Protein AF-A0A2P4NZ50-F1 (afdb_monomer_lite)

Secondary structure (DSSP, 8-state):
-HHHHHHHHHHHHHHHHHHHHHHHHHHHHHHHTT--HHHHHHHHHHHHHHHSTT--HHHHHHHHHHHHHHHHHHHHH-GGGGGG--S-HHHHHTS-HHHHHHHHHHHHHHHHHHHHHHTTT-----SHHHHHHHHHHTS--HHHHH--HHHHTT-

Sequence (155 aa):
MFRKAIKVGQEAILYWCYFIEKYDKMIDNFVVDGVKKKTATSMVYQEIKQLLPDITDVNLRQKILRARKLYKLFNTLGIEKIKQVSYSADAISSLSYPQIQNIIDYVNSVTSSHNETVKILHDQSHVTSKINHIFLQKHLNLSQLMIDPTFVAKY

Foldseek 3Di:
DLVVVLVVQLVQLLLLLVLLVVLVVQLVVVVVVVDDSVVSNVVSVVVLCVLVVPDDPVNSVLSNLLSVQSNVLCVLVPSVCSNVDSDGSVVSSVDDPVRSVVVSVVVVVVVVVVCVVCVVPDDDDDPDRVPVVVVVVPDDDSSNSSVPPVPVPPD

pLDDT: mean 80.23, std 21.62, range [32.91, 98.5]

Structure (mmCIF, N/CA/C/O backbone):
data_AF-A0A2P4NZ50-F1
#
_entry.id   AF-A0A2P4NZ50-F1
#
loop_
_atom_site.group_PDB
_atom_site.id
_atom_site.type_symbol
_atom_site.label_atom_id
_atom_site.label_alt_id
_atom_site.label_comp_id
_atom_site.label_asym_id
_atom_site.label_e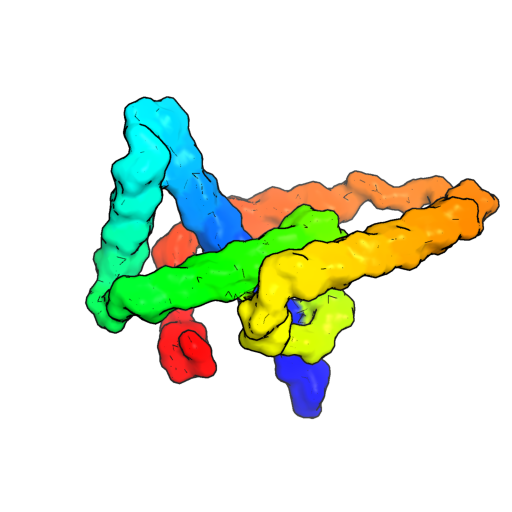ntity_id
_atom_site.label_seq_id
_atom_site.pdbx_PDB_ins_code
_atom_site.Cartn_x
_atom_site.Cartn_y
_atom_site.Cartn_z
_atom_site.occupancy
_atom_site.B_iso_or_equiv
_atom_site.auth_seq_id
_atom_site.auth_comp_id
_atom_site.auth_asym_id
_atom_site.auth_atom_id
_atom_site.pdbx_PDB_model_num
ATOM 1 N N . MET A 1 1 ? 6.934 -15.004 -23.713 1.00 63.47 1 MET A N 1
ATOM 2 C CA . MET A 1 1 ? 6.459 -15.182 -22.319 1.00 63.47 1 MET A CA 1
ATOM 3 C C . MET A 1 1 ? 6.737 -13.972 -21.416 1.00 63.47 1 MET A C 1
ATOM 5 O O . MET A 1 1 ? 5.823 -13.556 -20.718 1.00 63.47 1 MET A O 1
ATOM 9 N N . PHE A 1 2 ? 7.910 -13.329 -21.487 1.00 75.88 2 PHE A N 1
ATOM 10 C CA . PHE A 1 2 ? 8.286 -12.198 -20.611 1.00 75.88 2 PHE A CA 1
ATOM 11 C C . PHE A 1 2 ? 7.359 -10.967 -20.633 1.00 75.88 2 PHE A C 1
ATOM 13 O O . PHE A 1 2 ? 6.970 -10.483 -19.575 1.00 75.88 2 PHE A O 1
ATOM 20 N N . ARG A 1 3 ? 6.927 -10.487 -21.810 1.00 85.62 3 ARG A N 1
ATOM 21 C CA . ARG A 1 3 ? 6.029 -9.311 -21.900 1.00 85.62 3 ARG A CA 1
ATOM 22 C C . ARG A 1 3 ? 4.696 -9.513 -21.171 1.00 85.62 3 ARG A C 1
ATOM 24 O O . ARG A 1 3 ? 4.166 -8.574 -20.589 1.00 85.62 3 ARG A O 1
ATOM 31 N N . LYS A 1 4 ? 4.176 -10.746 -21.175 1.00 87.31 4 LYS A N 1
ATOM 32 C CA . LYS A 1 4 ? 2.935 -11.097 -20.473 1.00 87.31 4 LYS A CA 1
ATOM 33 C C . LYS A 1 4 ? 3.119 -10.995 -18.957 1.00 87.31 4 LYS A C 1
ATOM 35 O O . LYS A 1 4 ? 2.263 -10.432 -18.292 1.00 87.31 4 LYS A O 1
ATOM 40 N N . ALA A 1 5 ? 4.246 -11.479 -18.434 1.00 86.06 5 ALA A N 1
ATOM 41 C CA . ALA A 1 5 ? 4.563 -11.387 -17.009 1.00 86.06 5 ALA A CA 1
ATOM 42 C C . ALA A 1 5 ? 4.733 -9.931 -16.542 1.00 86.06 5 ALA A C 1
ATOM 44 O O . ALA A 1 5 ? 4.209 -9.571 -15.493 1.00 86.06 5 ALA A O 1
ATOM 45 N N . ILE A 1 6 ? 5.389 -9.086 -17.348 1.00 90.00 6 ILE A N 1
ATOM 46 C CA . ILE A 1 6 ? 5.518 -7.649 -17.060 1.00 90.00 6 ILE A CA 1
ATOM 47 C C . ILE A 1 6 ? 4.138 -6.996 -16.974 1.00 90.00 6 ILE A C 1
ATOM 49 O O . ILE A 1 6 ? 3.841 -6.340 -15.982 1.00 90.00 6 ILE A O 1
ATOM 53 N N . LYS A 1 7 ? 3.270 -7.224 -17.967 1.00 90.12 7 LYS A N 1
ATOM 54 C CA . LYS A 1 7 ? 1.918 -6.650 -17.976 1.00 90.12 7 LYS A CA 1
ATOM 55 C C . LYS A 1 7 ? 1.104 -7.067 -16.744 1.00 90.12 7 LYS A C 1
ATOM 57 O O . LYS A 1 7 ? 0.513 -6.212 -16.098 1.00 90.12 7 LYS A O 1
ATOM 62 N N . VAL A 1 8 ? 1.149 -8.347 -16.371 1.00 89.31 8 VAL A N 1
ATOM 63 C CA . VAL A 1 8 ? 0.496 -8.849 -15.147 1.00 89.31 8 VAL A CA 1
ATOM 64 C C . VAL A 1 8 ? 1.065 -8.173 -13.894 1.00 89.31 8 VAL A C 1
ATOM 66 O O . VAL A 1 8 ? 0.315 -7.794 -13.000 1.00 89.31 8 VAL A O 1
ATOM 69 N N . GLY A 1 9 ? 2.385 -7.974 -13.827 1.00 90.62 9 GLY A N 1
ATOM 70 C CA . GLY A 1 9 ? 3.019 -7.247 -12.725 1.00 90.62 9 GLY A CA 1
ATOM 71 C C . GLY A 1 9 ? 2.551 -5.792 -12.628 1.00 90.62 9 GLY A C 1
ATOM 72 O O . GLY A 1 9 ? 2.262 -5.312 -11.535 1.00 90.62 9 GLY A O 1
ATOM 73 N N . GLN A 1 10 ? 2.419 -5.108 -13.764 1.00 93.06 10 GLN A N 1
ATOM 74 C CA . GLN A 1 10 ? 1.923 -3.731 -13.840 1.00 93.06 10 GLN A CA 1
ATOM 75 C C . GLN A 1 10 ? 0.458 -3.625 -13.398 1.00 93.06 10 GLN A C 1
ATOM 77 O O . GLN A 1 10 ? 0.115 -2.742 -12.614 1.00 93.06 10 GLN A O 1
ATOM 82 N N . GLU A 1 11 ? -0.391 -4.554 -13.842 1.00 90.00 11 GLU A N 1
ATOM 83 C CA . GLU A 1 11 ? -1.793 -4.650 -13.414 1.00 90.00 11 GLU A CA 1
ATOM 84 C C . GLU A 1 11 ? -1.901 -4.902 -11.903 1.00 90.00 11 GLU A C 1
ATOM 86 O O . GLU A 1 11 ? -2.686 -4.241 -11.224 1.00 90.00 11 GLU A O 1
ATOM 91 N N . ALA A 1 12 ? -1.049 -5.769 -11.347 1.00 91.75 12 ALA A N 1
ATOM 92 C CA . ALA A 1 12 ? -0.995 -6.014 -9.908 1.00 91.75 12 ALA A CA 1
ATOM 93 C C . ALA A 1 12 ? -0.605 -4.756 -9.112 1.00 91.75 12 ALA A C 1
ATOM 95 O O . ALA A 1 12 ? -1.215 -4.455 -8.087 1.00 91.75 12 ALA A O 1
ATOM 96 N N . ILE A 1 13 ? 0.395 -3.995 -9.569 1.00 94.50 13 ILE A N 1
ATOM 97 C CA . ILE A 1 13 ? 0.795 -2.735 -8.920 1.00 94.50 13 ILE A CA 1
ATOM 98 C C . ILE A 1 13 ? -0.359 -1.728 -8.940 1.00 94.50 13 ILE A C 1
ATOM 100 O O . ILE A 1 13 ? -0.647 -1.100 -7.918 1.00 94.50 13 ILE A O 1
ATOM 104 N N . LEU A 1 14 ? -1.023 -1.590 -10.090 1.00 93.50 14 LEU A N 1
ATOM 105 C CA . LEU A 1 14 ? -2.152 -0.683 -10.265 1.00 93.50 14 LEU A CA 1
ATOM 106 C C . LEU A 1 14 ? -3.310 -1.046 -9.324 1.00 93.50 14 LEU A C 1
ATOM 108 O O . LEU A 1 14 ? -3.837 -0.175 -8.634 1.00 93.50 14 LEU A O 1
ATOM 112 N N . TYR A 1 15 ? -3.642 -2.336 -9.234 1.00 92.44 15 TYR A N 1
ATOM 113 C CA . TYR A 1 15 ? -4.632 -2.856 -8.293 1.00 92.44 15 TYR A CA 1
ATOM 114 C C . TYR A 1 15 ? -4.315 -2.456 -6.846 1.00 92.44 15 TYR A C 1
ATOM 116 O O . TYR A 1 15 ? -5.173 -1.904 -6.159 1.00 92.44 15 TYR A O 1
ATOM 124 N N . TRP A 1 16 ? -3.077 -2.670 -6.386 1.00 93.38 16 TRP A N 1
ATOM 125 C CA . TRP A 1 16 ? -2.689 -2.322 -5.017 1.00 93.38 16 TRP A CA 1
ATOM 126 C C . TRP A 1 16 ? -2.806 -0.821 -4.734 1.00 93.38 16 TRP A C 1
ATOM 128 O O . TRP A 1 16 ? -3.213 -0.448 -3.634 1.00 93.38 16 TRP A O 1
ATOM 138 N N . CYS A 1 17 ? -2.482 0.031 -5.712 1.00 94.62 17 CYS A N 1
ATOM 139 C CA . CYS A 1 17 ? -2.640 1.479 -5.581 1.00 94.62 17 CYS A CA 1
ATOM 140 C C . CYS A 1 17 ? -4.117 1.867 -5.417 1.00 94.62 17 CYS A C 1
ATOM 142 O O . CYS A 1 17 ? -4.447 2.615 -4.499 1.00 94.62 17 CYS A O 1
ATOM 144 N N . TYR A 1 18 ? -5.012 1.309 -6.236 1.00 90.75 18 TYR A N 1
ATOM 145 C CA . TYR A 1 18 ? -6.449 1.577 -6.118 1.00 90.75 18 TYR A CA 1
ATOM 146 C C . TYR A 1 18 ? -7.061 1.019 -4.836 1.00 90.75 18 TYR A C 1
ATOM 148 O O . TYR A 1 18 ? -7.901 1.673 -4.220 1.00 90.75 18 TYR A O 1
ATOM 156 N N . PHE A 1 19 ? -6.634 -0.173 -4.413 1.00 90.75 19 PHE A N 1
ATOM 157 C CA . PHE A 1 19 ? -7.095 -0.781 -3.170 1.00 90.75 19 PHE A CA 1
ATOM 158 C C . PHE A 1 19 ? -6.850 0.146 -1.974 1.00 90.75 19 PHE A C 1
ATOM 160 O O . PHE A 1 19 ? -7.783 0.423 -1.221 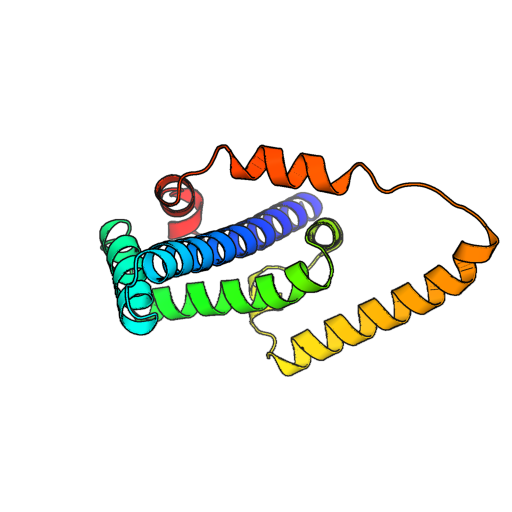1.00 90.75 19 PHE A O 1
ATOM 167 N N . ILE A 1 20 ? -5.623 0.654 -1.808 1.00 95.38 20 ILE A N 1
ATOM 168 C CA . ILE A 1 20 ? -5.306 1.495 -0.647 1.00 95.38 20 ILE A CA 1
ATOM 169 C C . ILE A 1 20 ? -5.913 2.892 -0.749 1.00 95.38 20 ILE A C 1
ATOM 171 O O . ILE A 1 20 ? -6.394 3.401 0.256 1.00 95.38 20 ILE A O 1
ATOM 175 N N . GLU A 1 21 ? -5.978 3.477 -1.949 1.00 92.88 21 GLU A N 1
ATOM 176 C CA . GLU A 1 21 ? -6.669 4.752 -2.163 1.00 92.88 21 GLU A CA 1
ATOM 177 C C . GLU A 1 21 ? -8.138 4.647 -1.731 1.00 92.88 21 GLU A C 1
ATOM 179 O O . GLU A 1 21 ? -8.664 5.523 -1.046 1.00 92.88 21 GLU A O 1
ATOM 184 N N . LYS A 1 22 ? -8.805 3.546 -2.095 1.00 90.31 22 LYS A N 1
ATOM 185 C CA . LYS A 1 22 ? -10.196 3.314 -1.715 1.00 90.31 22 LYS A CA 1
ATOM 186 C C . LYS A 1 22 ? -10.360 3.020 -0.225 1.00 90.31 22 LYS A C 1
ATOM 188 O O . LYS A 1 22 ? -11.298 3.529 0.382 1.00 90.31 22 LYS A O 1
ATOM 193 N N . TYR A 1 23 ? -9.455 2.231 0.350 1.00 93.00 23 TYR A N 1
ATOM 194 C CA . TYR A 1 23 ? -9.405 1.965 1.788 1.00 93.00 23 TYR A CA 1
ATOM 195 C C . TYR A 1 23 ? -9.304 3.269 2.590 1.00 93.00 23 TYR A C 1
ATOM 197 O O . TYR A 1 23 ? -10.105 3.497 3.494 1.00 93.00 23 TYR A O 1
ATOM 205 N N . ASP A 1 24 ? -8.369 4.150 2.225 1.00 95.19 24 ASP A N 1
ATOM 206 C CA . ASP A 1 24 ? -8.164 5.422 2.917 1.00 95.19 24 ASP A CA 1
ATOM 207 C C . ASP A 1 24 ? -9.358 6.377 2.695 1.00 95.19 24 ASP A C 1
ATOM 209 O O . ASP A 1 24 ? -9.862 6.936 3.667 1.00 95.19 24 ASP A O 1
ATOM 213 N N . LYS A 1 25 ? -9.920 6.469 1.476 1.00 94.81 25 LYS A N 1
ATOM 214 C CA . LYS A 1 25 ? -11.151 7.251 1.214 1.00 94.81 25 LYS A CA 1
ATOM 215 C C . LYS A 1 25 ? -12.337 6.801 2.059 1.00 94.81 25 LYS A C 1
ATOM 217 O O . LYS A 1 25 ? -13.125 7.622 2.511 1.00 94.81 25 LYS A O 1
ATOM 222 N N . MET A 1 26 ? -12.487 5.496 2.261 1.00 95.00 26 MET A N 1
ATOM 223 C CA . MET A 1 26 ? -13.566 4.973 3.086 1.00 95.00 26 MET A CA 1
ATOM 224 C C . MET A 1 26 ? -13.398 5.370 4.556 1.00 95.00 26 MET A C 1
ATOM 226 O O . MET A 1 26 ? -14.374 5.734 5.208 1.00 95.00 26 MET A O 1
ATOM 230 N N . ILE A 1 27 ? -12.162 5.355 5.064 1.00 95.75 27 ILE A N 1
ATOM 231 C CA . ILE A 1 27 ? -11.849 5.869 6.402 1.00 95.75 27 ILE A CA 1
ATOM 232 C C . ILE A 1 27 ? -12.190 7.356 6.483 1.00 95.75 27 ILE A C 1
ATOM 234 O O . ILE A 1 27 ? -12.824 7.775 7.449 1.00 95.75 27 ILE A O 1
ATOM 238 N N . ASP A 1 28 ? -11.790 8.135 5.481 1.00 96.38 28 ASP A N 1
ATOM 239 C CA . ASP A 1 28 ? -12.027 9.576 5.449 1.00 96.38 28 ASP A CA 1
ATOM 240 C C . ASP A 1 28 ? -13.523 9.911 5.412 1.00 96.38 28 ASP A C 1
ATOM 242 O O . ASP A 1 28 ? -13.941 10.819 6.123 1.00 96.38 28 ASP A O 1
ATOM 246 N N . ASN A 1 29 ? -14.348 9.140 4.694 1.00 95.12 29 ASN A N 1
ATOM 247 C CA . ASN A 1 29 ? -15.807 9.307 4.702 1.00 95.12 29 ASN A CA 1
ATOM 248 C C . ASN A 1 29 ? -16.385 9.183 6.121 1.00 95.12 29 ASN A C 1
ATOM 250 O O . ASN A 1 29 ? -17.084 10.081 6.580 1.00 95.12 29 ASN A O 1
ATOM 254 N N . PHE A 1 30 ? -16.018 8.134 6.867 1.00 94.88 30 PHE A N 1
ATOM 255 C CA . PHE A 1 30 ? -16.449 8.003 8.263 1.00 94.88 30 PHE A CA 1
ATOM 256 C C . PHE A 1 30 ? -15.935 9.150 9.143 1.00 94.88 30 PHE A C 1
ATOM 258 O O . PHE A 1 30 ? -16.622 9.581 10.068 1.00 94.88 30 PHE A O 1
ATOM 265 N N . VAL A 1 31 ? -14.721 9.644 8.885 1.00 97.44 31 VAL A N 1
ATOM 266 C CA . VAL A 1 31 ? -14.162 10.783 9.626 1.00 97.44 31 VAL A CA 1
ATOM 267 C C . VAL A 1 31 ? -14.939 12.068 9.350 1.00 97.44 31 VAL A C 1
ATOM 269 O O . VAL A 1 31 ? -15.202 12.819 10.289 1.00 97.44 31 VAL A O 1
ATOM 272 N N . VAL A 1 32 ? -15.339 12.304 8.099 1.00 96.75 32 VAL A N 1
ATOM 273 C CA . VAL A 1 32 ? -16.209 13.423 7.706 1.00 96.75 32 VAL A CA 1
ATOM 274 C C . VAL A 1 32 ? -17.567 13.332 8.408 1.00 96.75 32 VAL A C 1
ATOM 276 O O . VAL A 1 32 ? -18.067 14.350 8.880 1.00 96.75 32 VAL A O 1
ATOM 279 N N . ASP A 1 33 ? -18.092 12.121 8.598 1.00 95.81 33 ASP A N 1
ATOM 280 C CA . ASP A 1 33 ? -19.328 11.859 9.351 1.00 95.81 33 ASP A CA 1
ATOM 281 C C . ASP A 1 33 ? -19.161 11.986 10.885 1.00 95.81 33 ASP A C 1
ATOM 283 O O . ASP A 1 33 ? -20.072 11.682 11.657 1.00 95.81 33 ASP A O 1
ATOM 287 N N . GLY A 1 34 ? -17.994 12.434 11.363 1.00 96.88 34 GLY A N 1
ATOM 288 C CA . GLY A 1 34 ? -17.716 12.698 12.778 1.00 96.88 34 GLY A CA 1
ATOM 289 C C . GLY A 1 34 ? -17.152 11.506 13.558 1.00 96.88 34 GLY A C 1
ATOM 290 O O . GLY A 1 34 ? -16.929 11.604 14.770 1.00 96.88 34 GLY A O 1
ATOM 291 N N . VAL A 1 35 ? -16.868 10.379 12.900 1.00 97.62 35 VAL A N 1
ATOM 292 C CA . VAL A 1 35 ? -16.239 9.220 13.546 1.00 97.62 35 VAL A CA 1
ATOM 293 C C . VAL A 1 35 ? -14.753 9.495 13.784 1.00 97.62 35 VAL A C 1
ATOM 295 O O . VAL A 1 35 ? -14.004 9.904 12.900 1.00 97.62 35 VAL A O 1
ATOM 298 N N . LYS A 1 36 ? -14.254 9.203 14.990 1.00 98.06 36 LYS A N 1
ATOM 299 C CA . LYS A 1 36 ? -12.814 9.316 15.285 1.00 98.06 36 LYS A CA 1
ATOM 300 C C . LYS A 1 36 ? -12.005 8.438 14.324 1.00 98.06 36 LYS A C 1
ATOM 302 O O . LYS A 1 36 ? -12.295 7.251 14.195 1.00 98.06 36 LYS A O 1
ATOM 307 N N . LYS A 1 37 ? -10.912 8.962 13.753 1.00 97.12 37 LYS A N 1
ATOM 308 C CA . LYS A 1 37 ? -10.065 8.253 12.767 1.00 97.12 37 LYS A CA 1
ATOM 309 C C . LYS A 1 37 ? -9.667 6.830 13.173 1.00 97.12 37 LYS A C 1
ATOM 311 O O . LYS A 1 37 ? -9.699 5.922 12.346 1.00 97.12 37 LYS A O 1
ATOM 316 N N . LYS A 1 38 ? -9.320 6.609 14.448 1.00 97.50 38 LYS A N 1
ATOM 317 C CA . LYS A 1 38 ? -8.999 5.268 14.974 1.00 97.50 38 LYS A CA 1
ATOM 318 C C . LYS A 1 38 ? -10.192 4.309 14.859 1.00 97.50 38 LYS A C 1
ATOM 320 O O . LYS A 1 38 ? -10.013 3.167 14.445 1.00 97.50 38 LYS A O 1
ATOM 325 N N . THR A 1 39 ? -11.389 4.779 15.198 1.00 97.56 39 THR A N 1
ATOM 326 C CA . THR A 1 39 ? -12.638 4.017 15.092 1.00 97.56 39 THR A CA 1
ATOM 327 C C . THR A 1 39 ? -13.004 3.770 13.631 1.00 97.56 39 THR A C 1
ATOM 329 O O . THR A 1 39 ? -13.221 2.621 13.271 1.00 97.56 39 THR A O 1
ATOM 332 N N . ALA A 1 40 ? -12.952 4.797 12.778 1.00 98.00 40 ALA A N 1
ATOM 333 C CA . ALA A 1 40 ? -13.181 4.673 11.335 1.00 98.00 40 ALA A CA 1
ATOM 334 C C . ALA A 1 40 ? -12.250 3.630 10.692 1.00 98.00 40 ALA A C 1
ATOM 336 O O . ALA A 1 40 ? -12.698 2.737 9.979 1.00 98.00 40 ALA A O 1
ATOM 337 N N . THR A 1 41 ? -10.957 3.671 11.033 1.00 96.56 41 THR A N 1
ATOM 338 C CA . THR A 1 41 ? -9.977 2.665 10.585 1.00 96.56 41 THR A CA 1
ATOM 339 C C . THR A 1 41 ? -10.382 1.258 11.022 1.00 96.56 41 THR A C 1
ATOM 341 O O . THR A 1 41 ? -10.307 0.326 10.228 1.00 96.56 41 THR A O 1
ATOM 344 N N . SER A 1 42 ? -10.820 1.091 12.275 1.00 96.62 42 SER A N 1
ATOM 345 C CA . SER A 1 42 ? -11.278 -0.206 12.781 1.00 96.62 42 SER A CA 1
ATOM 346 C C . SER A 1 42 ? -12.537 -0.690 12.061 1.00 96.62 42 SER A C 1
ATOM 348 O O . SER A 1 42 ? -12.635 -1.880 11.792 1.00 96.62 42 SER A O 1
ATOM 350 N N . MET A 1 43 ? -13.479 0.201 11.742 1.00 96.12 43 MET A N 1
ATOM 351 C CA . MET A 1 43 ? -14.715 -0.144 11.029 1.00 96.12 43 MET A CA 1
ATOM 352 C C . MET A 1 43 ? -14.416 -0.665 9.621 1.00 96.12 43 MET A C 1
ATOM 354 O O . MET A 1 43 ? -14.804 -1.785 9.305 1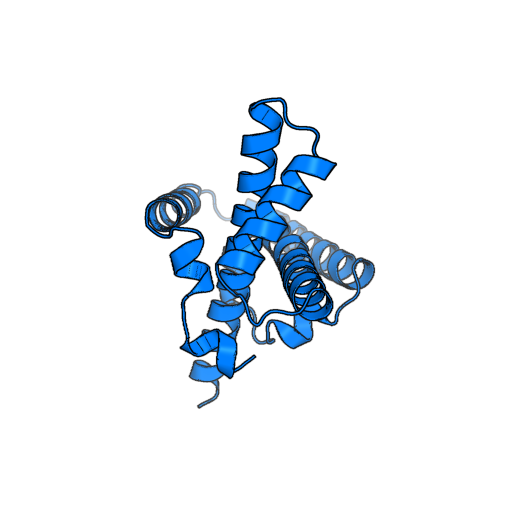.00 96.12 43 MET A O 1
ATOM 358 N N . VAL A 1 44 ? -13.631 0.075 8.829 1.00 94.94 44 VAL A N 1
ATOM 359 C CA . VAL A 1 44 ? -13.218 -0.359 7.478 1.00 94.94 44 VAL A CA 1
ATOM 360 C C . VAL A 1 44 ? -12.441 -1.676 7.533 1.00 94.94 44 VAL A C 1
ATOM 362 O O . VAL A 1 44 ? -12.641 -2.571 6.715 1.00 94.94 44 VAL A O 1
ATOM 365 N N . TYR A 1 45 ? -11.572 -1.832 8.532 1.00 94.06 45 TYR A N 1
ATOM 366 C CA . TYR A 1 45 ? -10.819 -3.065 8.732 1.00 94.06 45 TYR A CA 1
ATOM 367 C C . TYR A 1 45 ? -11.729 -4.269 9.044 1.00 94.06 45 TYR A C 1
ATOM 369 O O . TYR A 1 45 ? -11.491 -5.357 8.522 1.00 94.06 45 TYR A O 1
ATOM 377 N N . GLN A 1 46 ? -12.778 -4.098 9.859 1.00 93.12 46 GLN A N 1
ATOM 378 C CA . GLN A 1 46 ? -13.751 -5.167 10.123 1.00 93.12 46 GLN A CA 1
ATOM 379 C C . GLN A 1 46 ? -14.617 -5.479 8.903 1.00 93.12 46 GLN A C 1
ATOM 381 O O . GLN A 1 46 ? -14.865 -6.650 8.639 1.00 93.12 46 GLN A O 1
ATOM 386 N N . GLU A 1 47 ? -15.026 -4.472 8.133 1.00 91.81 47 GLU A N 1
ATOM 387 C CA . GLU A 1 47 ? -15.779 -4.684 6.893 1.00 91.81 47 GLU A CA 1
ATOM 388 C C . GLU A 1 47 ? -14.982 -5.536 5.899 1.00 91.81 47 GLU A C 1
ATOM 390 O O . GLU A 1 47 ? -15.495 -6.497 5.330 1.00 91.81 47 GLU A O 1
ATOM 395 N N . ILE A 1 48 ? -13.678 -5.276 5.785 1.00 89.19 48 ILE A N 1
ATOM 396 C CA . ILE A 1 48 ? -12.784 -6.109 4.981 1.00 89.19 48 ILE A CA 1
ATOM 397 C C . ILE A 1 48 ? -12.744 -7.559 5.472 1.00 89.19 48 ILE A C 1
ATOM 399 O O . ILE A 1 48 ? -12.792 -8.480 4.658 1.00 89.19 48 ILE A O 1
ATOM 403 N N . LYS A 1 49 ? -12.665 -7.777 6.789 1.00 88.06 49 LYS A N 1
ATOM 404 C CA . LYS A 1 49 ? -12.671 -9.130 7.367 1.00 88.06 49 LYS A CA 1
ATOM 405 C C . LYS A 1 49 ? -14.007 -9.841 7.172 1.00 88.06 49 LYS A C 1
ATOM 407 O O . LYS A 1 49 ? -14.011 -11.049 6.992 1.00 88.06 49 LYS A O 1
ATOM 412 N N . GLN A 1 50 ? -15.125 -9.120 7.172 1.00 89.25 50 GLN A N 1
ATOM 413 C CA . GLN A 1 50 ? -16.435 -9.702 6.866 1.00 89.25 50 GLN A CA 1
ATOM 414 C C . GLN A 1 50 ? -16.528 -10.158 5.406 1.00 89.25 50 GLN A C 1
ATOM 416 O O . GLN A 1 50 ? -17.123 -11.195 5.127 1.00 89.25 50 GLN A O 1
ATOM 421 N N . LEU A 1 51 ? -15.913 -9.413 4.483 1.00 87.31 51 LEU A N 1
ATOM 422 C CA . LEU A 1 51 ? -15.845 -9.782 3.066 1.00 87.31 51 LEU A CA 1
ATOM 423 C C . LEU A 1 51 ? -14.864 -10.934 2.793 1.00 87.31 51 LEU A C 1
ATOM 425 O O . LEU A 1 51 ? -15.036 -11.659 1.817 1.00 87.31 51 LEU A O 1
ATOM 429 N N . LEU A 1 52 ? -13.839 -11.094 3.634 1.00 86.81 52 LEU A N 1
ATOM 430 C CA . LEU A 1 52 ? -12.799 -12.119 3.521 1.00 86.81 52 LEU A CA 1
ATOM 431 C C . LEU A 1 52 ? -12.645 -12.859 4.860 1.00 86.81 52 LEU A C 1
ATOM 433 O O . LEU A 1 52 ? -11.651 -12.642 5.553 1.00 86.81 52 LEU A O 1
ATOM 437 N N . PRO A 1 53 ? -13.602 -13.721 5.247 1.00 81.94 53 PRO A N 1
ATOM 438 C CA . PRO A 1 53 ? -13.639 -14.314 6.587 1.00 81.94 53 PRO A CA 1
ATOM 439 C C . PRO A 1 53 ? -12.388 -15.134 6.936 1.00 81.94 53 PRO A C 1
ATOM 441 O O . PRO A 1 53 ? -12.004 -15.194 8.103 1.00 81.94 53 PRO 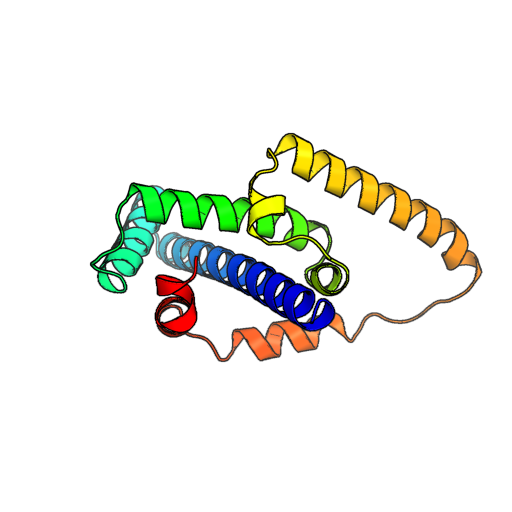A O 1
ATOM 444 N N . ASP A 1 54 ? -11.702 -15.684 5.932 1.00 89.44 54 ASP A N 1
ATOM 445 C CA . ASP A 1 54 ? -10.485 -16.483 6.113 1.00 89.44 54 ASP A CA 1
ATOM 446 C C . ASP A 1 54 ? -9.201 -15.637 6.252 1.00 89.44 54 ASP A C 1
ATOM 448 O O . ASP A 1 54 ? -8.114 -16.173 6.486 1.00 89.44 54 ASP A O 1
ATOM 452 N N . ILE A 1 55 ? -9.275 -14.305 6.100 1.00 88.19 55 ILE A N 1
ATOM 453 C CA . ILE A 1 55 ? -8.089 -13.449 6.203 1.00 88.19 55 ILE A CA 1
ATOM 454 C C . ILE A 1 55 ? -7.660 -13.265 7.664 1.00 88.19 55 ILE A C 1
ATOM 456 O O . ILE A 1 55 ? -8.395 -12.761 8.516 1.00 88.19 55 ILE A O 1
ATOM 460 N N . THR A 1 56 ? -6.409 -13.613 7.959 1.00 92.25 56 THR A N 1
ATOM 461 C CA . THR A 1 56 ? -5.824 -13.346 9.277 1.00 92.25 56 THR A CA 1
ATOM 462 C C . THR A 1 56 ? -5.477 -11.865 9.437 1.00 92.25 56 THR A C 1
ATOM 464 O O . THR A 1 56 ? -5.181 -11.157 8.469 1.00 92.25 56 THR A O 1
ATOM 467 N N . ASP A 1 57 ? -5.431 -11.389 10.683 1.00 91.94 57 ASP A N 1
ATOM 468 C CA . ASP A 1 57 ? -5.041 -10.006 10.974 1.00 91.94 57 ASP A CA 1
ATOM 469 C C . ASP A 1 57 ? -3.619 -9.672 10.509 1.00 91.94 57 ASP A C 1
ATOM 471 O O . ASP A 1 57 ? -3.346 -8.563 10.046 1.00 91.94 57 ASP A O 1
ATOM 475 N N . VAL A 1 58 ? -2.704 -10.638 10.606 1.00 92.94 58 VAL A N 1
ATOM 476 C CA . VAL A 1 58 ? -1.321 -10.486 10.139 1.00 92.94 58 VAL A CA 1
ATOM 477 C C . VAL A 1 58 ? -1.295 -10.308 8.622 1.00 92.94 58 VAL A C 1
ATOM 479 O O . VAL A 1 58 ? -0.680 -9.357 8.132 1.00 92.94 58 VAL A O 1
ATOM 482 N N . ASN A 1 59 ? -2.020 -11.152 7.885 1.00 91.19 59 ASN A N 1
ATOM 483 C CA . ASN A 1 59 ? -2.061 -11.103 6.425 1.00 91.19 59 ASN A CA 1
ATOM 484 C C . ASN A 1 59 ? -2.703 -9.804 5.926 1.00 91.19 59 ASN A C 1
ATOM 486 O O . ASN A 1 59 ? -2.183 -9.169 5.007 1.00 91.19 59 ASN A O 1
ATOM 490 N N . LEU A 1 60 ? -3.795 -9.359 6.555 1.00 91.94 60 LEU A N 1
ATOM 491 C CA . LEU A 1 60 ? -4.449 -8.102 6.193 1.00 91.94 60 LEU A CA 1
ATOM 492 C C . LEU A 1 60 ? -3.528 -6.897 6.430 1.00 91.94 60 LEU A C 1
ATOM 494 O O . LEU A 1 60 ? -3.363 -6.054 5.544 1.00 91.94 60 LEU A O 1
ATOM 498 N N . ARG A 1 61 ? -2.849 -6.839 7.583 1.00 94.44 61 ARG A N 1
ATOM 499 C CA . ARG A 1 61 ? -1.852 -5.792 7.868 1.00 94.44 61 ARG A CA 1
ATOM 500 C C . ARG A 1 61 ? -0.721 -5.784 6.842 1.00 94.44 61 ARG A C 1
ATOM 502 O O . ARG A 1 61 ? -0.315 -4.708 6.404 1.00 94.44 61 ARG A O 1
ATOM 509 N N . GLN A 1 62 ? -0.233 -6.954 6.435 1.00 92.50 62 GLN A N 1
ATOM 510 C CA . GLN A 1 62 ? 0.805 -7.077 5.410 1.00 92.50 62 GLN A CA 1
ATOM 511 C C . GLN A 1 62 ? 0.320 -6.601 4.035 1.00 92.50 62 GLN A C 1
ATOM 513 O O . GLN A 1 62 ? 1.033 -5.837 3.383 1.00 92.50 62 GLN A O 1
ATOM 518 N N . LYS A 1 63 ? -0.896 -6.974 3.612 1.00 92.50 63 LYS A N 1
ATOM 519 C CA . LYS A 1 63 ? -1.491 -6.508 2.346 1.00 92.50 63 LYS A CA 1
ATOM 520 C C . LYS A 1 63 ? -1.676 -4.983 2.340 1.00 92.50 63 LYS A C 1
ATOM 522 O O . LYS A 1 63 ? -1.267 -4.331 1.381 1.00 92.50 63 LYS A O 1
ATOM 527 N N . ILE A 1 64 ? -2.165 -4.392 3.436 1.00 95.56 64 ILE A N 1
ATOM 528 C CA . ILE A 1 64 ? -2.263 -2.927 3.596 1.00 95.56 64 ILE A CA 1
ATOM 529 C C . ILE A 1 64 ? -0.874 -2.270 3.535 1.00 95.56 64 ILE A C 1
ATOM 531 O O . ILE A 1 64 ? -0.698 -1.259 2.856 1.00 95.56 64 ILE A O 1
ATOM 535 N N . LEU A 1 65 ? 0.134 -2.835 4.208 1.00 96.31 65 LEU A N 1
ATOM 536 C CA . LEU A 1 65 ? 1.498 -2.297 4.190 1.00 96.31 65 LEU A CA 1
ATOM 537 C C . LEU A 1 65 ? 2.123 -2.350 2.789 1.00 96.31 65 LEU A C 1
ATOM 539 O O . LEU A 1 65 ? 2.726 -1.367 2.354 1.00 96.31 65 LEU A O 1
ATOM 543 N N . ARG A 1 66 ? 1.958 -3.470 2.074 1.00 95.94 66 ARG A N 1
ATOM 544 C CA . ARG A 1 66 ? 2.375 -3.615 0.671 1.00 95.94 66 ARG A CA 1
ATOM 545 C C . ARG A 1 66 ? 1.731 -2.531 -0.187 1.00 95.94 66 ARG A C 1
ATOM 547 O O . ARG A 1 66 ? 2.438 -1.828 -0.907 1.00 95.94 66 ARG A O 1
ATOM 554 N N . ALA A 1 67 ? 0.416 -2.372 -0.075 1.00 96.50 67 ALA A N 1
ATOM 555 C CA . ALA A 1 67 ? -0.330 -1.404 -0.861 1.00 96.50 67 ALA A CA 1
ATOM 556 C C . ALA A 1 67 ? 0.118 0.039 -0.576 1.00 96.50 67 ALA A C 1
ATOM 558 O O . ALA A 1 67 ? 0.379 0.791 -1.511 1.00 96.50 67 ALA A O 1
ATOM 559 N N . ARG A 1 68 ? 0.339 0.402 0.697 1.00 97.81 68 ARG A N 1
ATOM 560 C CA . ARG A 1 68 ? 0.859 1.728 1.087 1.00 97.81 68 ARG A CA 1
ATOM 561 C C . ARG A 1 68 ? 2.225 2.048 0.491 1.00 97.81 68 ARG A C 1
ATOM 563 O O . ARG A 1 68 ? 2.449 3.181 0.075 1.00 97.81 68 ARG A O 1
ATOM 570 N N . LYS A 1 69 ? 3.139 1.077 0.430 1.00 98.12 69 LYS A N 1
ATOM 571 C CA . LYS A 1 69 ? 4.464 1.279 -0.179 1.00 98.12 69 LYS A CA 1
ATOM 572 C C . LYS A 1 69 ? 4.367 1.551 -1.679 1.00 98.12 69 LYS A C 1
ATOM 574 O O . LYS A 1 69 ? 4.980 2.499 -2.165 1.00 98.12 69 LYS A O 1
ATOM 579 N N . LEU A 1 70 ? 3.579 0.745 -2.391 1.00 98.00 70 LEU A N 1
ATOM 580 C CA . LEU A 1 70 ? 3.351 0.915 -3.829 1.00 98.00 70 LEU A CA 1
ATOM 581 C C . LEU A 1 70 ? 2.671 2.254 -4.117 1.00 98.00 70 LEU A C 1
ATOM 583 O O . LEU A 1 70 ? 3.142 3.016 -4.958 1.00 98.00 70 LEU A O 1
ATOM 587 N N . TYR A 1 71 ? 1.630 2.583 -3.355 1.00 97.56 71 TYR A N 1
ATOM 588 C CA . TYR A 1 71 ? 0.929 3.850 -3.495 1.00 97.56 71 TYR A CA 1
ATOM 589 C C . TYR A 1 71 ? 1.826 5.045 -3.189 1.00 97.56 71 TYR A C 1
ATOM 591 O O . TYR A 1 71 ? 1.830 5.987 -3.968 1.00 97.56 71 TYR A O 1
ATOM 599 N N . LYS A 1 72 ? 2.665 5.007 -2.143 1.00 97.75 72 LYS A N 1
ATOM 600 C CA . LYS A 1 72 ? 3.629 6.091 -1.882 1.00 97.75 72 LYS A CA 1
ATOM 601 C C . LYS A 1 72 ? 4.493 6.379 -3.113 1.00 97.75 72 LYS A C 1
ATOM 603 O O . LYS A 1 72 ? 4.668 7.541 -3.477 1.00 97.75 72 LYS A O 1
ATOM 608 N N . LEU A 1 73 ? 5.024 5.331 -3.742 1.00 98.19 73 LEU A N 1
ATOM 609 C CA . LEU A 1 73 ? 5.875 5.466 -4.920 1.00 98.19 73 LEU A CA 1
ATOM 610 C C . LEU A 1 73 ? 5.102 6.067 -6.102 1.00 98.19 73 LEU A C 1
ATOM 612 O O . LEU A 1 73 ? 5.499 7.100 -6.638 1.00 98.19 73 LEU A O 1
ATOM 616 N N . PHE A 1 74 ? 3.984 5.452 -6.492 1.00 97.00 74 PHE A N 1
ATOM 617 C CA . PHE A 1 74 ? 3.300 5.804 -7.740 1.00 97.00 74 PHE A CA 1
ATOM 618 C C . PHE A 1 74 ? 2.311 6.965 -7.621 1.00 97.00 74 PHE A C 1
ATOM 620 O O . PHE A 1 74 ? 2.088 7.654 -8.608 1.00 97.00 74 PHE A O 1
ATOM 627 N N . ASN A 1 75 ? 1.780 7.262 -6.435 1.00 95.56 75 ASN A N 1
ATOM 628 C CA . ASN A 1 75 ? 1.034 8.501 -6.207 1.00 95.56 75 ASN A CA 1
ATOM 629 C C . ASN A 1 75 ? 1.948 9.731 -6.315 1.00 95.56 75 ASN A C 1
ATOM 631 O O . ASN A 1 75 ? 1.498 10.796 -6.720 1.00 95.56 75 ASN A O 1
ATOM 635 N N . THR A 1 76 ? 3.236 9.582 -5.980 1.00 95.44 76 THR A N 1
ATOM 636 C CA . THR A 1 76 ? 4.211 10.678 -6.085 1.00 95.44 76 THR A CA 1
ATOM 637 C C . THR A 1 76 ? 4.782 10.806 -7.496 1.00 95.44 76 THR A C 1
ATOM 639 O O . THR A 1 76 ? 4.908 11.913 -8.004 1.00 95.44 76 THR A O 1
ATOM 642 N N . LEU A 1 77 ? 5.124 9.685 -8.140 1.00 94.69 77 LEU A N 1
ATOM 643 C CA . LEU A 1 77 ? 5.715 9.685 -9.487 1.00 94.69 77 LEU A CA 1
ATOM 644 C C . LEU A 1 77 ? 4.697 9.787 -10.630 1.00 94.69 77 LEU A C 1
ATOM 646 O O . LEU A 1 77 ? 5.096 10.049 -11.765 1.00 94.69 77 LEU A O 1
ATOM 650 N N . GLY A 1 78 ? 3.420 9.540 -10.346 1.00 94.19 78 GLY A N 1
ATOM 651 C CA . GLY A 1 78 ? 2.365 9.382 -11.340 1.00 94.19 78 GLY A CA 1
ATOM 652 C C . GLY A 1 78 ? 2.069 7.909 -11.635 1.00 94.19 78 GLY A C 1
ATOM 653 O O . GLY A 1 78 ? 2.958 7.104 -11.934 1.00 94.19 78 GLY A O 1
ATOM 654 N N . ILE A 1 79 ? 0.787 7.545 -11.575 1.00 91.44 79 ILE A N 1
ATOM 655 C CA . ILE A 1 79 ? 0.291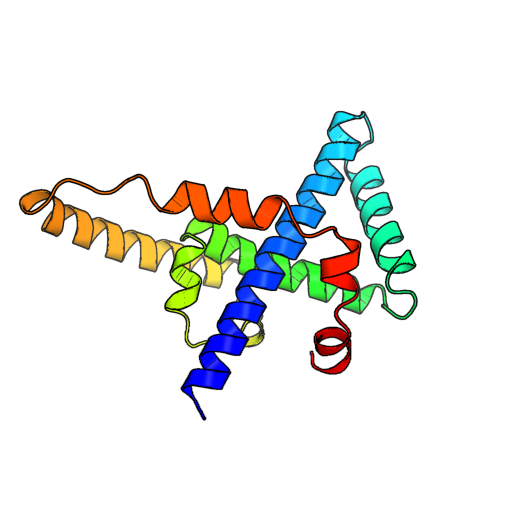 6.186 -11.845 1.00 91.44 79 ILE A CA 1
ATOM 656 C C . ILE A 1 79 ? 0.645 5.746 -13.275 1.00 91.44 79 ILE A C 1
ATOM 658 O O . ILE A 1 79 ? 0.913 4.572 -13.530 1.00 91.44 79 ILE A O 1
ATOM 662 N N . GLU A 1 80 ? 0.745 6.682 -14.221 1.00 92.19 80 GLU A N 1
ATOM 663 C CA . GLU A 1 80 ? 1.153 6.412 -15.598 1.00 92.19 80 GLU A CA 1
ATOM 664 C C . GLU A 1 80 ? 2.585 5.879 -15.725 1.00 92.19 80 GLU A C 1
ATOM 666 O O . GLU A 1 80 ? 2.919 5.302 -16.763 1.00 92.19 80 GLU A O 1
ATOM 671 N N . LYS A 1 81 ? 3.435 6.039 -14.700 1.00 94.12 81 LYS A N 1
ATOM 672 C CA . LYS A 1 81 ? 4.791 5.474 -14.678 1.00 94.12 81 LYS A CA 1
ATOM 673 C C . LYS A 1 81 ? 4.793 3.963 -14.477 1.00 94.12 81 LYS A C 1
ATOM 675 O O . LYS A 1 81 ? 5.754 3.320 -14.894 1.00 94.12 81 LYS A O 1
ATOM 680 N N . ILE A 1 82 ? 3.713 3.372 -13.955 1.00 93.94 82 ILE A N 1
ATOM 681 C CA . ILE A 1 82 ? 3.589 1.915 -13.776 1.00 93.94 82 ILE A CA 1
ATOM 682 C C . ILE A 1 82 ? 3.816 1.175 -15.103 1.00 93.94 82 ILE A C 1
ATOM 684 O O . ILE A 1 82 ? 4.473 0.140 -15.119 1.00 93.94 82 ILE A O 1
ATOM 688 N N . LYS A 1 83 ? 3.390 1.740 -16.244 1.00 92.81 83 LYS A N 1
ATOM 689 C CA . LYS A 1 83 ? 3.584 1.131 -17.578 1.00 92.81 83 LYS A CA 1
ATOM 690 C C . LYS A 1 83 ? 5.055 0.935 -17.979 1.00 92.81 83 LYS A C 1
ATOM 692 O O . LYS A 1 83 ? 5.336 0.201 -18.923 1.00 92.81 83 LYS A O 1
ATOM 697 N N . GLN A 1 84 ? 5.981 1.613 -17.299 1.00 93.62 84 GLN A N 1
ATOM 698 C CA . GLN A 1 84 ? 7.427 1.542 -17.538 1.00 93.62 84 GLN A CA 1
ATOM 699 C C . GLN A 1 84 ? 8.128 0.582 -16.567 1.00 93.62 84 GLN A C 1
ATOM 701 O O . GLN A 1 84 ? 9.324 0.334 -16.689 1.00 93.62 84 GLN A O 1
ATOM 706 N N . VAL A 1 85 ? 7.396 0.034 -15.595 1.00 93.44 85 VAL A N 1
ATOM 707 C CA . VAL A 1 85 ? 7.944 -0.829 -14.552 1.00 93.44 85 VAL A CA 1
ATOM 708 C C . VAL A 1 85 ? 8.083 -2.253 -15.073 1.00 93.44 85 VAL A C 1
ATOM 710 O O . VAL A 1 85 ? 7.130 -2.830 -15.598 1.00 93.44 85 VAL A O 1
ATOM 713 N N . SER A 1 86 ? 9.269 -2.829 -14.895 1.00 93.88 86 SER A N 1
ATOM 714 C CA . SER A 1 86 ? 9.575 -4.235 -15.189 1.00 93.88 86 SER A CA 1
ATOM 715 C C . SER A 1 86 ? 9.597 -5.128 -13.940 1.00 93.88 86 SER A C 1
ATOM 717 O O . SER A 1 86 ? 9.583 -6.351 -14.066 1.00 93.88 86 SER A O 1
ATOM 719 N N . TYR A 1 87 ? 9.616 -4.531 -12.745 1.00 93.75 87 TYR A N 1
ATOM 720 C CA . TYR A 1 87 ? 9.636 -5.227 -11.458 1.00 93.75 87 TYR A CA 1
ATOM 721 C C . TYR A 1 87 ? 8.229 -5.603 -10.978 1.00 93.75 87 TYR A C 1
ATOM 723 O O . TYR A 1 87 ? 7.247 -4.930 -11.283 1.00 93.75 87 TYR A O 1
ATOM 731 N N . SER A 1 88 ? 8.128 -6.676 -10.192 1.00 93.12 88 SER A N 1
ATOM 732 C CA . SER A 1 88 ? 6.862 -7.090 -9.583 1.00 93.12 88 SER A CA 1
ATOM 733 C C . SER A 1 88 ? 6.458 -6.177 -8.420 1.00 93.12 88 SER A C 1
ATOM 735 O O . SER A 1 88 ? 7.298 -5.532 -7.788 1.00 93.12 88 SER A O 1
ATOM 737 N N . ALA A 1 89 ? 5.163 -6.184 -8.086 1.00 92.50 89 ALA A N 1
ATOM 738 C CA . ALA A 1 89 ? 4.639 -5.544 -6.878 1.00 92.50 89 ALA A CA 1
ATOM 739 C C . ALA A 1 89 ? 5.403 -5.994 -5.619 1.00 92.50 89 ALA A C 1
ATOM 741 O O . ALA A 1 89 ? 5.746 -5.180 -4.764 1.00 92.50 89 ALA A O 1
ATOM 742 N N . ASP A 1 90 ? 5.718 -7.284 -5.546 1.00 93.44 90 ASP A N 1
ATOM 743 C CA . ASP A 1 90 ? 6.420 -7.922 -4.440 1.00 93.44 90 ASP A CA 1
ATOM 744 C C . ASP A 1 90 ? 7.822 -7.344 -4.255 1.00 93.44 90 ASP A C 1
ATOM 746 O O . ASP A 1 90 ? 8.133 -6.852 -3.168 1.00 93.44 90 ASP A O 1
ATOM 750 N N . ALA A 1 91 ? 8.613 -7.314 -5.331 1.00 95.81 91 ALA A N 1
ATOM 751 C CA . ALA A 1 91 ? 9.979 -6.797 -5.325 1.00 95.81 91 ALA A CA 1
ATOM 752 C C . ALA A 1 91 ? 10.043 -5.300 -4.989 1.00 95.81 91 ALA A C 1
ATOM 754 O O . ALA A 1 91 ? 10.955 -4.845 -4.306 1.00 95.81 91 ALA A O 1
ATOM 755 N N . ILE A 1 92 ? 9.060 -4.514 -5.431 1.00 96.19 92 ILE A N 1
ATOM 756 C CA . ILE A 1 92 ? 8.991 -3.095 -5.062 1.00 96.19 92 ILE A CA 1
ATOM 757 C C . ILE A 1 92 ? 8.576 -2.956 -3.592 1.00 96.19 92 ILE A C 1
ATOM 759 O O . ILE A 1 92 ? 9.148 -2.164 -2.848 1.00 96.19 92 ILE A O 1
ATOM 763 N N . SER A 1 93 ? 7.602 -3.747 -3.134 1.00 95.00 93 SER A N 1
ATOM 764 C CA . SER A 1 93 ? 7.095 -3.678 -1.759 1.00 95.00 93 SER A CA 1
ATOM 765 C C . SER A 1 93 ? 8.084 -4.180 -0.698 1.00 95.00 93 SER A C 1
ATOM 767 O O . SER A 1 93 ? 7.930 -3.847 0.483 1.00 95.00 93 SER A O 1
ATOM 769 N N . SER A 1 94 ? 9.119 -4.933 -1.082 1.00 96.94 94 SER A N 1
ATOM 770 C CA . SER A 1 94 ? 10.208 -5.307 -0.173 1.00 96.94 94 SER A CA 1
ATOM 771 C C . SER A 1 94 ? 11.138 -4.138 0.155 1.00 96.94 94 SER A C 1
ATOM 773 O O . SER A 1 94 ? 11.816 -4.180 1.178 1.00 96.94 94 SER A O 1
ATOM 775 N N . LEU A 1 95 ? 11.134 -3.064 -0.643 1.00 97.50 95 LEU A N 1
ATOM 776 C CA . LEU A 1 95 ? 11.907 -1.856 -0.356 1.00 97.50 95 LEU A CA 1
ATOM 777 C C . LEU A 1 95 ? 11.429 -1.183 0.936 1.00 97.50 95 LEU A C 1
ATOM 779 O O . LEU A 1 95 ? 10.238 -1.161 1.267 1.00 97.50 95 LEU A O 1
ATOM 783 N N . SER A 1 96 ? 12.364 -0.606 1.681 1.00 97.62 96 SER A N 1
ATOM 784 C CA . SER A 1 96 ? 12.059 0.251 2.826 1.00 97.62 96 SER A CA 1
ATOM 785 C C . SER A 1 96 ? 11.529 1.618 2.371 1.00 97.62 96 SER A C 1
ATOM 787 O O . SER A 1 96 ? 11.748 2.048 1.239 1.00 97.62 96 SER A O 1
ATOM 789 N N . TYR A 1 97 ? 10.841 2.337 3.260 1.00 98.00 97 TYR A N 1
ATOM 790 C CA . TYR A 1 97 ? 10.349 3.684 2.951 1.00 98.00 97 TYR A CA 1
ATOM 791 C C . TYR A 1 97 ? 11.453 4.685 2.559 1.00 98.00 97 TYR A C 1
ATOM 793 O O . TYR A 1 97 ? 11.192 5.470 1.645 1.00 98.00 97 TYR A O 1
ATOM 801 N N . PRO A 1 98 ? 12.655 4.669 3.175 1.00 98.38 98 PRO A N 1
ATOM 802 C CA . PRO A 1 98 ? 13.789 5.465 2.704 1.00 98.38 98 PRO A CA 1
ATOM 803 C C . PRO A 1 98 ? 14.251 5.085 1.294 1.00 98.38 98 PRO A C 1
ATOM 805 O O . PRO A 1 98 ? 14.463 5.963 0.470 1.00 98.38 98 PRO A O 1
ATOM 808 N N . GLN A 1 99 ? 14.333 3.791 0.967 1.00 98.50 99 GLN A N 1
ATOM 809 C CA . GLN A 1 99 ? 14.699 3.358 -0.390 1.00 98.50 99 GLN A CA 1
ATOM 810 C C . GLN A 1 99 ? 13.667 3.807 -1.431 1.00 98.50 99 GLN A C 1
ATOM 812 O O . GLN A 1 99 ? 14.041 4.267 -2.504 1.00 98.50 99 GLN A O 1
ATOM 817 N N . ILE A 1 100 ? 12.374 3.730 -1.098 1.00 98.25 100 ILE A N 1
ATOM 818 C CA . ILE A 1 100 ? 11.296 4.268 -1.940 1.00 98.25 100 ILE A CA 1
ATOM 819 C C . ILE A 1 100 ? 11.472 5.778 -2.141 1.00 98.25 100 ILE A C 1
ATOM 821 O O . ILE A 1 100 ? 11.319 6.255 -3.260 1.00 98.25 100 ILE A O 1
ATOM 825 N N . GLN A 1 101 ? 11.814 6.521 -1.084 1.00 97.94 101 GLN A N 1
ATOM 826 C CA . GLN A 1 101 ? 12.050 7.962 -1.184 1.00 97.94 101 GLN A CA 1
ATOM 827 C C . GLN A 1 101 ? 13.234 8.278 -2.103 1.00 97.94 101 GLN A C 1
ATOM 829 O O . GLN A 1 101 ? 13.088 9.082 -3.013 1.00 97.94 101 GLN A O 1
ATOM 834 N N . ASN A 1 102 ? 14.351 7.564 -1.955 1.00 98.12 102 ASN A N 1
ATOM 835 C CA . ASN A 1 102 ? 15.520 7.748 -2.814 1.00 98.12 102 ASN A CA 1
ATOM 836 C C . ASN A 1 102 ? 15.193 7.512 -4.299 1.00 98.12 102 ASN A C 1
ATOM 838 O O . ASN A 1 102 ? 15.697 8.226 -5.162 1.00 98.12 102 ASN A O 1
ATOM 842 N N . ILE A 1 103 ? 14.334 6.531 -4.611 1.00 96.88 103 ILE A N 1
ATOM 843 C CA . ILE A 1 103 ? 13.865 6.295 -5.986 1.00 96.88 103 ILE A CA 1
ATOM 844 C C . ILE A 1 103 ? 13.034 7.480 -6.484 1.00 96.88 103 ILE A C 1
ATOM 846 O O . ILE A 1 103 ? 13.236 7.925 -7.612 1.00 96.88 103 ILE A O 1
ATOM 850 N N . ILE A 1 104 ? 12.114 7.989 -5.659 1.00 97.00 104 ILE A N 1
ATOM 851 C CA . ILE A 1 104 ? 11.296 9.160 -5.999 1.00 97.00 104 ILE A CA 1
ATOM 852 C C . ILE A 1 104 ? 12.198 10.356 -6.320 1.00 97.00 104 ILE A C 1
ATOM 854 O O . ILE A 1 104 ? 12.058 10.964 -7.380 1.00 97.00 104 ILE A O 1
ATOM 858 N N . ASP A 1 105 ? 13.144 10.656 -5.434 1.00 97.19 105 ASP A N 1
ATOM 859 C CA . ASP A 1 105 ? 14.035 11.810 -5.550 1.00 97.19 105 ASP A CA 1
ATOM 860 C C . ASP A 1 105 ? 14.935 11.693 -6.791 1.00 97.19 105 ASP A C 1
ATOM 862 O O . ASP A 1 105 ? 15.098 12.651 -7.551 1.00 97.19 105 ASP A O 1
ATOM 866 N N . TYR A 1 106 ? 15.451 10.490 -7.066 1.00 95.75 106 TYR A N 1
ATOM 867 C CA . TYR A 1 106 ? 16.234 10.218 -8.268 1.00 95.75 106 TYR A CA 1
ATOM 868 C C . TYR A 1 106 ? 15.413 10.419 -9.548 1.00 95.75 106 TYR A C 1
ATOM 870 O O . TYR A 1 106 ? 15.825 11.171 -10.428 1.00 95.75 106 TYR A O 1
ATOM 878 N N . VAL A 1 107 ? 14.229 9.810 -9.654 1.00 92.44 107 VAL A N 1
ATOM 879 C CA . VAL A 1 107 ? 13.386 9.945 -10.855 1.00 92.44 107 VAL A CA 1
ATOM 880 C C . VAL A 1 107 ? 12.976 11.404 -11.067 1.00 92.44 107 VAL A C 1
ATOM 882 O O . VAL A 1 107 ? 13.051 11.906 -12.190 1.00 92.44 107 VAL A O 1
ATOM 885 N N . ASN A 1 108 ? 12.611 12.112 -9.998 1.00 91.88 108 ASN A N 1
ATOM 886 C CA . ASN A 1 108 ? 12.251 13.523 -10.075 1.00 91.88 108 ASN A CA 1
ATOM 887 C C . ASN A 1 108 ? 13.433 14.397 -10.521 1.00 91.88 108 ASN A C 1
ATOM 889 O O . ASN A 1 108 ? 13.252 15.238 -11.400 1.00 91.88 108 ASN A O 1
ATOM 893 N N . SER A 1 109 ? 14.646 14.168 -10.007 1.00 92.50 109 SER A N 1
ATOM 894 C CA . SER A 1 109 ? 15.831 14.933 -10.430 1.00 92.50 109 SER A CA 1
ATOM 895 C C . SER A 1 109 ? 16.181 14.710 -11.907 1.00 92.50 109 SER A C 1
ATOM 897 O O . SER A 1 109 ? 16.415 15.677 -12.636 1.00 92.50 109 SER A O 1
ATOM 899 N N . VAL A 1 110 ? 16.111 13.463 -12.386 1.00 88.50 110 VAL A N 1
ATOM 900 C CA . VAL A 1 110 ? 16.322 13.129 -13.804 1.00 88.50 110 VAL A CA 1
ATOM 901 C C . VAL A 1 110 ? 15.260 13.785 -14.687 1.00 88.50 110 VAL A C 1
ATOM 903 O O . VAL A 1 110 ? 15.592 14.357 -15.725 1.00 88.50 110 VAL A O 1
ATOM 906 N N . THR A 1 111 ? 13.985 13.751 -14.282 1.00 80.19 111 THR A N 1
ATOM 907 C CA . THR A 1 111 ? 12.923 14.411 -15.055 1.00 80.19 111 THR A CA 1
ATOM 908 C C . THR A 1 111 ? 13.096 15.927 -15.079 1.00 80.19 111 THR A C 1
ATOM 910 O O . THR A 1 111 ? 13.033 16.500 -16.156 1.00 80.19 111 THR A O 1
ATOM 913 N N . SER A 1 112 ? 13.410 16.583 -13.957 1.00 75.31 112 SER A N 1
ATOM 914 C CA . SER A 1 112 ? 13.627 18.038 -13.918 1.00 75.31 112 SER A CA 1
ATOM 915 C C . SER A 1 112 ? 14.746 18.491 -14.861 1.00 75.31 112 SER A C 1
ATOM 917 O O . SER A 1 112 ? 14.562 19.450 -15.608 1.00 75.31 112 SER A O 1
ATOM 919 N N . SER A 1 113 ? 15.863 17.757 -14.897 1.00 63.38 113 SER A N 1
ATOM 920 C CA . SER A 1 113 ? 16.984 18.035 -15.806 1.00 63.38 113 SER A CA 1
ATOM 921 C C . SER A 1 113 ? 16.596 17.876 -17.286 1.00 63.38 113 SER A C 1
ATOM 923 O O . SER A 1 113 ? 16.968 18.690 -18.135 1.00 63.38 113 SER A O 1
ATOM 925 N N . HIS A 1 114 ? 15.774 16.874 -17.615 1.00 57.44 114 HIS A N 1
ATOM 926 C CA . HIS A 1 114 ? 15.265 16.701 -18.978 1.00 57.44 114 HIS A CA 1
ATOM 927 C C . HIS A 1 114 ? 14.253 17.792 -19.362 1.00 57.44 114 HIS A C 1
ATOM 929 O O . HIS A 1 114 ? 14.247 18.251 -20.500 1.00 57.44 114 HIS A O 1
ATOM 935 N N . ASN A 1 115 ? 13.437 18.261 -18.415 1.00 54.03 115 ASN A N 1
ATOM 936 C CA . ASN A 1 115 ? 12.445 19.315 -18.640 1.00 54.03 115 ASN A CA 1
ATOM 937 C C . ASN A 1 115 ? 13.098 20.680 -18.900 1.00 54.03 115 ASN A C 1
ATOM 939 O O . ASN A 1 115 ? 12.565 21.461 -19.680 1.00 54.03 115 ASN A O 1
ATOM 943 N N . GLU A 1 116 ? 14.241 20.978 -18.276 1.00 53.00 116 GLU A N 1
ATOM 944 C CA . GLU A 1 116 ? 15.053 22.162 -18.604 1.00 53.00 116 GLU A CA 1
ATOM 945 C C . GLU A 1 116 ? 15.613 22.082 -20.028 1.00 53.00 116 GLU A C 1
ATOM 947 O O . GLU A 1 116 ? 15.602 23.074 -20.753 1.00 53.00 116 GLU A O 1
ATOM 952 N N . THR A 1 117 ? 15.997 20.883 -20.471 1.00 44.22 117 THR A N 1
ATOM 953 C CA . THR A 1 117 ? 16.494 20.648 -21.836 1.00 44.22 117 THR A CA 1
ATOM 954 C C . THR A 1 117 ? 15.363 20.692 -22.885 1.00 44.22 117 THR A C 1
ATOM 956 O O . THR A 1 117 ? 15.562 21.171 -23.997 1.00 44.22 117 THR A O 1
ATOM 959 N N . VAL A 1 118 ? 14.150 20.237 -22.535 1.00 45.69 118 VAL A N 1
ATOM 960 C CA . VAL A 1 118 ? 12.976 20.151 -23.435 1.00 45.69 118 VAL A CA 1
ATOM 961 C C . VAL A 1 118 ? 12.110 21.420 -23.431 1.00 45.69 118 VAL A C 1
ATOM 963 O O . VAL A 1 118 ? 11.438 21.688 -24.426 1.00 45.69 118 VAL A O 1
ATOM 966 N N . LYS A 1 119 ? 12.161 22.268 -22.392 1.00 44.91 119 LYS A N 1
ATOM 967 C CA . LYS A 1 119 ? 11.529 23.608 -22.408 1.00 44.91 119 LYS A CA 1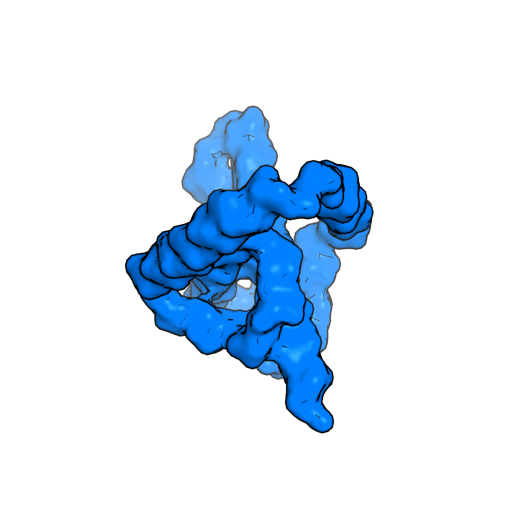
ATOM 968 C C . LYS A 1 119 ? 12.097 24.530 -23.492 1.00 44.91 119 LYS A C 1
ATOM 970 O O . LYS A 1 119 ? 11.451 25.510 -23.843 1.00 44.91 119 LYS A O 1
ATOM 975 N N . ILE A 1 120 ? 13.259 24.196 -24.051 1.00 50.50 120 ILE A N 1
ATOM 976 C CA . ILE A 1 120 ? 13.821 24.868 -25.227 1.00 50.50 120 ILE A CA 1
ATOM 977 C C . ILE A 1 120 ? 13.099 24.426 -26.526 1.00 50.50 120 ILE A C 1
ATOM 979 O O . ILE A 1 120 ? 13.252 25.088 -27.547 1.00 50.50 120 ILE A O 1
ATOM 983 N N . LEU A 1 121 ? 12.278 23.357 -26.519 1.00 49.66 121 LEU A N 1
ATOM 984 C CA . LEU A 1 121 ? 11.819 22.697 -27.752 1.00 49.66 121 LEU A CA 1
ATOM 985 C C . LEU A 1 121 ? 10.335 22.310 -27.910 1.00 49.66 121 LEU A C 1
ATOM 987 O O . LEU A 1 121 ? 9.957 22.121 -29.062 1.00 49.66 121 LEU A O 1
ATOM 991 N N . HIS A 1 122 ? 9.460 22.210 -26.898 1.00 40.78 122 HIS A N 1
ATOM 992 C CA . HIS A 1 122 ? 8.015 22.113 -27.209 1.00 40.78 122 HIS A CA 1
ATOM 993 C C . HIS A 1 122 ? 7.062 22.355 -26.032 1.00 40.78 122 HIS A C 1
ATOM 995 O O . HIS A 1 122 ? 7.159 21.718 -24.984 1.00 40.78 122 HIS A O 1
ATOM 1001 N N . ASP A 1 123 ? 6.079 23.221 -26.274 1.00 49.22 123 ASP A N 1
ATOM 1002 C CA . ASP A 1 123 ? 4.872 23.418 -25.468 1.00 49.22 123 ASP A CA 1
ATOM 1003 C C . ASP A 1 123 ? 3.745 22.458 -25.923 1.00 49.22 123 ASP A C 1
ATOM 1005 O O . ASP A 1 123 ? 3.669 22.153 -27.110 1.00 49.22 123 ASP A O 1
ATOM 1009 N N . GLN A 1 124 ? 2.849 22.054 -25.010 1.00 51.78 124 GLN A N 1
ATOM 1010 C CA . GLN A 1 124 ? 1.635 21.204 -25.163 1.00 51.78 124 GLN A CA 1
ATOM 1011 C C . GLN A 1 124 ? 1.715 19.698 -24.804 1.00 51.78 124 GLN A C 1
ATOM 1013 O O . GLN A 1 124 ? 2.094 18.850 -25.603 1.00 51.78 124 GLN A O 1
ATOM 1018 N N . SER A 1 125 ? 1.149 19.322 -23.644 1.00 47.72 125 SER A N 1
ATOM 1019 C CA . SER A 1 125 ? -0.056 18.454 -23.568 1.00 47.72 125 SER A CA 1
ATOM 1020 C C . SER A 1 125 ? -0.497 18.230 -22.108 1.00 47.72 125 SER A C 1
ATOM 1022 O O . SER A 1 125 ? 0.225 17.646 -21.307 1.00 47.72 125 SER A O 1
ATOM 1024 N N . HIS A 1 126 ? -1.699 18.691 -21.735 1.00 49.34 126 HIS A N 1
ATOM 1025 C CA . HIS A 1 126 ? -2.168 18.655 -20.334 1.00 49.34 126 HIS A CA 1
ATOM 1026 C C . HIS A 1 126 ? -3.563 18.025 -20.127 1.00 49.34 126 HIS A C 1
ATOM 1028 O O . HIS A 1 126 ? -4.137 18.137 -19.042 1.00 49.34 126 HIS A O 1
ATOM 1034 N N . VAL A 1 127 ? -4.128 17.341 -21.132 1.00 42.31 127 VAL A N 1
ATOM 1035 C CA . VAL A 1 127 ? -5.557 16.949 -21.120 1.00 42.31 127 VAL A CA 1
ATOM 1036 C C . VAL A 1 127 ? -5.796 15.446 -20.873 1.00 42.31 127 VAL A C 1
ATOM 1038 O O . VAL A 1 127 ? -6.816 15.070 -20.301 1.00 42.31 127 VAL A O 1
ATOM 1041 N N . THR A 1 128 ? -4.848 14.562 -21.190 1.00 39.31 128 THR A N 1
ATOM 1042 C CA . THR A 1 128 ? -5.108 13.107 -21.263 1.00 39.31 128 THR A CA 1
ATOM 1043 C C . THR A 1 128 ? -5.133 12.380 -19.906 1.00 39.31 128 THR A C 1
ATOM 1045 O O . THR A 1 128 ? -5.747 11.322 -19.789 1.00 39.31 128 THR A O 1
ATOM 1048 N N . SER A 1 129 ? -4.511 12.935 -18.857 1.00 48.38 129 SER A N 1
ATOM 1049 C CA . SER A 1 129 ? -4.367 12.253 -17.551 1.00 48.38 129 SER A CA 1
ATOM 1050 C C . SER A 1 129 ? -5.664 12.225 -16.720 1.00 48.38 129 SER A C 1
ATOM 1052 O O . SER A 1 129 ? -5.963 11.246 -16.037 1.00 48.38 129 SER A O 1
ATOM 1054 N N . LYS A 1 130 ? -6.511 13.260 -16.834 1.00 44.00 130 LYS A N 1
ATOM 1055 C CA . LYS A 1 130 ? -7.740 13.386 -16.024 1.00 44.00 130 LYS A CA 1
ATOM 1056 C C . LYS A 1 130 ? -8.850 12.405 -16.429 1.00 44.00 130 LYS A C 1
ATOM 1058 O O . LYS A 1 130 ? -9.629 11.986 -15.578 1.00 44.00 130 LYS A O 1
ATOM 1063 N N . ILE A 1 131 ? -8.915 12.014 -17.703 1.00 40.78 131 ILE A N 1
ATOM 1064 C CA . ILE A 1 131 ? -10.017 11.201 -18.248 1.00 40.78 131 ILE A CA 1
ATOM 1065 C C . ILE A 1 131 ? -9.927 9.739 -17.776 1.00 40.78 131 ILE A C 1
ATOM 1067 O O . ILE A 1 131 ? -10.929 9.169 -17.347 1.00 40.78 131 ILE A O 1
ATOM 1071 N N . ASN A 1 132 ? -8.724 9.154 -17.757 1.00 47.22 132 ASN A N 1
ATOM 1072 C CA . ASN A 1 132 ? -8.526 7.763 -17.327 1.00 47.22 132 ASN A CA 1
ATOM 1073 C C . ASN A 1 132 ? -8.809 7.561 -15.829 1.00 47.22 132 ASN A C 1
ATOM 1075 O O . ASN A 1 132 ? -9.341 6.527 -15.430 1.00 47.22 132 ASN A O 1
ATOM 1079 N N . HIS A 1 133 ? -8.503 8.567 -15.006 1.00 43.44 133 HIS A N 1
ATOM 1080 C CA . HIS A 1 133 ? -8.766 8.535 -13.568 1.00 43.44 133 HIS A CA 1
ATOM 1081 C C . HIS A 1 133 ? -10.273 8.552 -13.252 1.00 43.44 133 HIS A C 1
ATOM 1083 O O . HIS A 1 133 ? -10.739 7.790 -12.408 1.00 43.44 133 HIS A O 1
ATOM 1089 N N . ILE A 1 134 ? -11.057 9.367 -13.968 1.00 45.94 134 ILE A N 1
ATOM 1090 C CA . ILE A 1 134 ? -12.511 9.482 -13.760 1.00 45.94 134 ILE A CA 1
ATOM 1091 C C . ILE A 1 134 ? -13.256 8.236 -14.267 1.00 45.94 134 ILE A C 1
ATOM 1093 O O . ILE A 1 134 ? -14.203 7.783 -13.623 1.00 45.94 134 ILE A O 1
ATOM 1097 N N . PHE A 1 135 ? -12.830 7.658 -15.395 1.00 40.00 135 PHE A N 1
ATOM 1098 C CA . PHE A 1 135 ? -13.493 6.495 -15.996 1.00 40.00 135 PHE A CA 1
ATOM 1099 C C . PHE A 1 135 ? -13.384 5.230 -15.124 1.00 40.00 135 PHE A C 1
ATOM 1101 O O . PHE A 1 135 ? -14.352 4.484 -14.997 1.00 40.00 135 PHE A O 1
ATOM 1108 N N . LEU A 1 136 ? -12.244 5.019 -14.456 1.00 46.84 136 LEU A N 1
ATOM 1109 C CA . LEU A 1 136 ? -12.017 3.841 -13.608 1.00 46.84 136 LEU A CA 1
ATOM 1110 C C . LEU A 1 136 ? -12.602 3.982 -12.192 1.00 46.84 136 LEU A C 1
ATOM 1112 O O . LEU A 1 136 ? -12.977 2.981 -11.584 1.00 46.84 136 LEU A O 1
ATOM 1116 N N . GLN A 1 137 ? -12.760 5.210 -11.681 1.00 47.78 137 GLN A N 1
ATOM 1117 C CA . GLN A 1 137 ? -13.375 5.452 -10.368 1.00 47.78 137 GLN A CA 1
ATOM 1118 C C . GLN A 1 137 ? -14.877 5.131 -10.317 1.00 47.78 137 GLN A C 1
ATOM 1120 O O . GLN A 1 137 ? -15.396 4.841 -9.240 1.00 47.78 137 GLN A O 1
ATOM 1125 N N . LYS A 1 138 ? -15.587 5.163 -11.453 1.00 47.22 138 LYS A N 1
ATOM 1126 C CA . LYS A 1 138 ? -17.052 5.012 -11.490 1.00 47.22 138 LYS A CA 1
ATOM 1127 C C . LYS A 1 138 ? -17.572 3.567 -11.433 1.00 47.22 138 LYS A C 1
ATOM 1129 O O . LYS A 1 138 ? -18.774 3.400 -11.260 1.00 47.22 138 LYS A O 1
ATOM 1134 N N . HIS A 1 139 ? -16.721 2.541 -11.563 1.00 40.25 139 HIS A N 1
ATOM 1135 C CA . HIS A 1 139 ? -17.195 1.170 -11.835 1.00 40.25 139 HIS A CA 1
ATOM 1136 C C . HIS A 1 139 ? -16.691 0.037 -10.925 1.00 40.25 139 HIS A C 1
ATOM 1138 O O . HIS A 1 139 ? -17.091 -1.101 -11.154 1.00 40.25 139 HIS A O 1
ATOM 1144 N N . LEU A 1 140 ? -15.890 0.284 -9.881 1.00 45.88 140 LEU A N 1
ATOM 1145 C CA . LEU A 1 140 ? -15.519 -0.784 -8.935 1.00 45.88 140 LEU A CA 1
ATOM 1146 C C . LEU A 1 140 ? -15.944 -0.461 -7.504 1.00 45.88 140 LEU A C 1
ATOM 1148 O O . LEU A 1 140 ? -15.428 0.478 -6.898 1.00 45.88 140 LEU A O 1
ATOM 1152 N N . ASN A 1 141 ? -16.827 -1.288 -6.934 1.00 53.00 141 ASN A N 1
ATOM 1153 C CA . ASN A 1 141 ? -17.132 -1.326 -5.499 1.00 53.00 141 ASN A CA 1
ATOM 1154 C C . ASN A 1 141 ? -16.035 -2.088 -4.724 1.00 53.00 141 ASN A C 1
ATOM 1156 O O . ASN A 1 141 ? -15.309 -2.881 -5.311 1.00 53.00 141 ASN A O 1
ATOM 1160 N N . LEU A 1 142 ? -15.825 -1.788 -3.429 1.00 49.12 142 LEU A N 1
ATOM 1161 C CA . LEU A 1 142 ? -14.711 -2.370 -2.642 1.00 49.12 142 LEU A CA 1
ATOM 1162 C C . LEU A 1 142 ? -14.825 -3.904 -2.602 1.00 49.12 142 LEU A C 1
ATOM 1164 O O . LEU A 1 142 ? -13.835 -4.607 -2.770 1.00 49.12 142 LEU A O 1
ATOM 1168 N N . SER A 1 143 ? -16.063 -4.394 -2.532 1.00 48.12 143 SER A N 1
ATOM 1169 C CA . SER A 1 143 ? -16.432 -5.796 -2.711 1.00 48.12 143 SER A CA 1
ATOM 1170 C C . SER A 1 143 ? -15.931 -6.389 -4.036 1.00 48.12 143 SER A C 1
ATOM 1172 O O . SER A 1 143 ? -15.388 -7.481 -4.030 1.00 48.12 143 SER A O 1
ATOM 1174 N N . GLN A 1 144 ? -15.998 -5.678 -5.164 1.00 51.06 144 GLN A N 1
ATOM 1175 C CA . GLN A 1 144 ? -15.500 -6.177 -6.459 1.00 51.06 144 GLN A CA 1
ATOM 1176 C C . GLN A 1 144 ? -13.973 -6.189 -6.584 1.00 51.06 144 GLN A C 1
ATOM 1178 O O . GLN A 1 144 ? -13.448 -7.054 -7.276 1.00 51.06 144 GLN A O 1
ATOM 1183 N N . LEU A 1 145 ? -13.252 -5.283 -5.910 1.00 54.22 145 LEU A N 1
ATOM 1184 C CA . LEU A 1 145 ? -11.785 -5.372 -5.821 1.00 54.22 145 LEU A CA 1
ATOM 1185 C C . LEU A 1 145 ? -11.349 -6.558 -4.952 1.00 54.22 145 LEU A C 1
ATOM 1187 O O . LEU A 1 145 ? -10.325 -7.172 -5.218 1.00 54.22 145 LEU A O 1
ATOM 1191 N N . MET A 1 146 ? -12.121 -6.876 -3.916 1.00 49.50 146 MET A N 1
ATOM 1192 C CA . MET A 1 146 ? -11.751 -7.887 -2.928 1.00 49.50 146 MET A CA 1
ATOM 1193 C C . MET A 1 146 ? -12.198 -9.311 -3.272 1.00 49.50 146 MET A C 1
ATOM 1195 O O . MET A 1 146 ? -11.602 -10.256 -2.765 1.00 49.50 146 MET A O 1
ATOM 1199 N N . ILE A 1 147 ? -13.224 -9.470 -4.114 1.00 43.75 147 ILE A N 1
ATOM 1200 C CA . ILE A 1 147 ? -13.839 -10.766 -4.446 1.00 43.75 147 ILE A CA 1
ATOM 1201 C C . ILE A 1 147 ? -13.177 -11.452 -5.654 1.00 43.75 147 ILE A C 1
ATOM 1203 O O . ILE A 1 147 ? -13.526 -12.592 -5.922 1.00 43.75 147 ILE A O 1
ATOM 1207 N N . ASP A 1 148 ? -12.209 -10.846 -6.364 1.00 43.75 148 ASP A N 1
ATOM 1208 C CA . ASP A 1 148 ? -11.528 -11.528 -7.483 1.00 43.75 148 ASP A CA 1
ATOM 1209 C C . ASP A 1 148 ? -10.771 -12.793 -6.995 1.00 43.75 148 ASP A C 1
ATOM 1211 O O . ASP A 1 148 ? -9.679 -12.692 -6.412 1.00 43.75 148 ASP A O 1
ATOM 1215 N N . PRO A 1 149 ? -11.306 -14.011 -7.242 1.00 38.84 149 PRO A N 1
ATOM 1216 C CA . PRO A 1 149 ? -10.756 -15.255 -6.704 1.00 38.84 149 PRO A CA 1
ATOM 1217 C C . PRO A 1 149 ? -9.430 -15.629 -7.371 1.00 38.84 149 PRO A C 1
ATOM 1219 O O . PRO A 1 149 ? -8.666 -16.437 -6.842 1.00 38.84 149 PRO A O 1
ATOM 1222 N N . THR A 1 150 ? -9.117 -15.018 -8.517 1.00 41.84 150 THR A N 1
ATOM 1223 C CA . THR A 1 150 ? -7.865 -15.243 -9.242 1.00 41.84 150 THR A CA 1
ATOM 1224 C C . THR A 1 150 ? -6.652 -14.685 -8.486 1.00 41.84 150 THR A C 1
ATOM 1226 O O . THR A 1 150 ? -5.518 -15.066 -8.788 1.00 41.84 150 THR A O 1
ATOM 1229 N N . PHE A 1 151 ? -6.873 -13.819 -7.485 1.00 47.81 151 PHE A N 1
ATOM 1230 C CA . PHE A 1 151 ? -5.816 -13.123 -6.747 1.00 47.81 151 PHE A CA 1
ATOM 1231 C C . PHE A 1 151 ? -5.647 -13.585 -5.290 1.00 47.81 151 PHE A C 1
ATOM 1233 O O . PHE A 1 151 ? -4.531 -13.544 -4.776 1.00 47.81 151 PHE A O 1
ATOM 1240 N N . VAL A 1 152 ? -6.704 -14.088 -4.635 1.00 41.34 152 VAL A N 1
ATOM 1241 C CA . VAL A 1 152 ? -6.624 -14.639 -3.262 1.00 41.34 152 VAL A CA 1
ATOM 1242 C C . VAL A 1 152 ? -5.820 -15.946 -3.221 1.00 41.34 152 VAL A C 1
ATOM 1244 O O . VAL A 1 152 ? -5.118 -16.205 -2.249 1.00 41.34 152 VAL A O 1
ATOM 1247 N N . ALA A 1 153 ? -5.862 -16.741 -4.296 1.00 32.91 153 ALA A N 1
ATOM 1248 C CA . ALA A 1 153 ? -5.202 -18.047 -4.371 1.00 32.91 153 ALA A CA 1
ATOM 1249 C C . ALA A 1 153 ? -3.813 -18.034 -5.045 1.00 32.91 153 ALA A C 1
ATOM 1251 O O . ALA A 1 153 ? -3.175 -19.082 -5.137 1.00 32.91 153 ALA A O 1
ATOM 1252 N N . LYS A 1 154 ? -3.334 -16.882 -5.546 1.00 39.12 154 LYS A N 1
ATOM 1253 C CA . LYS A 1 154 ? -2.080 -16.802 -6.325 1.00 39.12 154 LYS A CA 1
ATOM 1254 C C . LYS A 1 154 ? -1.008 -15.863 -5.749 1.00 39.12 154 LYS A C 1
ATOM 1256 O O . LYS A 1 154 ? 0.121 -15.928 -6.234 1.00 39.12 154 LYS A O 1
ATOM 1261 N N . TYR A 1 155 ? -1.330 -15.050 -4.729 1.00 39.22 155 TYR A N 1
ATOM 1262 C CA . TYR A 1 155 ? -0.393 -14.128 -4.056 1.00 39.22 155 TYR A CA 1
ATOM 1263 C C . TYR A 1 155 ? -0.645 -13.934 -2.549 1.00 39.22 155 TYR A C 1
ATOM 1265 O O . TYR A 1 155 ? -1.692 -13.356 -2.145 1.00 39.22 155 TYR A O 1
#

Organism: Rhizophagus irregularis (strain DAOM 181602 / DAOM 197198 / MUCL 43194) (NCBI:txid747089)

Radius of gyration: 17.85 Å; chains: 1; bounding box: 36×43×43 Å